Protein AF-A0A484KQB4-F1 (afdb_monomer_lite)

Secondary structure (DSSP, 8-state):
-PPP---EEEEEEGGGTEEEEEETTPEEGGGTS---TTEEEEEETTTTEEEEEE-----TTS-HHHHHHHHHHHHHHHTT-S---PPP--

Sequence (90 aa):
MSSPVEMHSERPLFGGAISSSFPSRLQDVSNVRQVPDHQEVFVDPARDESLIFELLDFKPDVADDASATWFLQDLANEQEAEGGTVLPCF

Radius of gyration: 15.86 Å; chains: 1; bounding box: 40×33×37 Å

pLDDT: mean 86.89, std 10.55, range [40.78, 94.56]

Structure (mmCIF, N/CA/C/O backbone):
data_AF-A0A484KQB4-F1
#
_entry.id   AF-A0A484KQB4-F1
#
loop_
_atom_site.group_PDB
_atom_site.id
_atom_site.type_symbol
_atom_site.label_atom_id
_atom_site.label_alt_id
_atom_site.label_comp_id
_atom_site.label_asym_id
_atom_site.label_entity_id
_atom_site.label_seq_id
_atom_site.pdbx_PDB_ins_code
_atom_site.Cartn_x
_atom_site.Cartn_y
_atom_site.Cartn_z
_atom_site.occupancy
_atom_site.B_iso_or_equiv
_atom_site.auth_seq_id
_atom_site.auth_comp_id
_atom_site.auth_asym_id
_atom_site.auth_atom_id
_atom_site.pdbx_PDB_model_num
ATOM 1 N N . MET A 1 1 ? 26.023 -20.934 -2.537 1.00 40.78 1 MET A N 1
ATOM 2 C CA . MET A 1 1 ? 25.228 -20.274 -3.592 1.00 40.78 1 MET A CA 1
ATOM 3 C C . MET A 1 1 ? 24.762 -18.956 -2.997 1.00 40.78 1 MET A C 1
ATOM 5 O O . MET A 1 1 ? 23.975 -19.007 -2.064 1.00 40.78 1 MET A O 1
ATOM 9 N N . SER A 1 2 ? 25.336 -17.816 -3.402 1.00 48.06 2 SER A N 1
ATOM 10 C CA . SER A 1 2 ? 24.844 -16.512 -2.929 1.00 48.06 2 SER A CA 1
ATOM 11 C C . SER A 1 2 ? 23.449 -16.285 -3.487 1.00 48.06 2 SER A C 1
ATOM 13 O O . SER A 1 2 ? 23.243 -16.464 -4.688 1.00 48.06 2 SER A O 1
ATOM 15 N N . SER A 1 3 ? 22.507 -15.905 -2.628 1.00 56.84 3 SER A N 1
ATOM 16 C CA . SER A 1 3 ? 21.243 -15.326 -3.070 1.00 56.84 3 SER A CA 1
ATOM 17 C C . SER A 1 3 ? 21.531 -14.122 -3.979 1.00 56.84 3 SER A C 1
ATOM 19 O O . SER A 1 3 ? 22.538 -13.431 -3.777 1.00 56.84 3 SER A O 1
ATOM 21 N N . PRO A 1 4 ? 20.700 -13.863 -5.002 1.00 62.16 4 PRO A N 1
ATOM 22 C CA . PRO A 1 4 ? 20.783 -12.611 -5.739 1.00 62.16 4 PRO A CA 1
ATOM 23 C C . PRO A 1 4 ? 20.673 -11.463 -4.736 1.00 62.16 4 PRO A C 1
ATOM 25 O O . PRO A 1 4 ? 19.759 -11.460 -3.914 1.00 62.16 4 PRO A O 1
ATOM 28 N N . VAL A 1 5 ? 21.608 -10.514 -4.778 1.00 65.62 5 VAL A N 1
ATOM 29 C CA . VAL A 1 5 ? 21.512 -9.304 -3.959 1.00 65.62 5 VAL A CA 1
ATOM 30 C C . VAL A 1 5 ? 20.274 -8.551 -4.426 1.00 65.62 5 VAL A C 1
ATOM 32 O O . VAL A 1 5 ? 20.203 -8.100 -5.569 1.00 65.62 5 VAL A O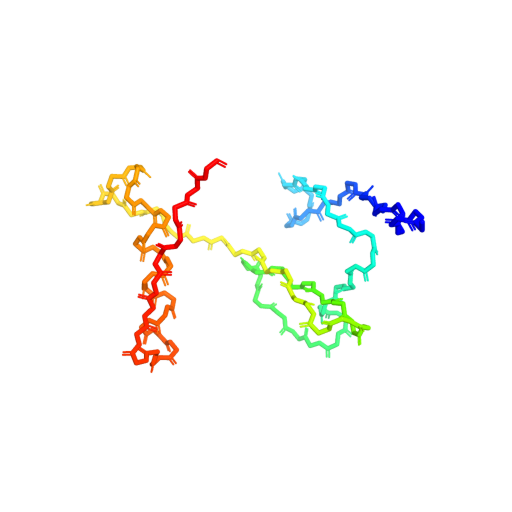 1
ATOM 35 N N . GLU A 1 6 ? 19.270 -8.478 -3.564 1.00 71.31 6 GLU A N 1
ATOM 36 C CA . GLU A 1 6 ? 18.033 -7.771 -3.846 1.00 71.31 6 GLU A CA 1
ATOM 37 C C . GLU A 1 6 ? 18.342 -6.269 -3.852 1.00 71.31 6 GLU A C 1
ATOM 39 O O . GLU A 1 6 ? 18.672 -5.682 -2.825 1.00 71.31 6 GLU A O 1
ATOM 44 N N . MET A 1 7 ? 18.344 -5.645 -5.034 1.00 81.94 7 MET A N 1
ATOM 45 C CA . MET A 1 7 ? 18.591 -4.207 -5.141 1.00 81.94 7 MET A CA 1
ATOM 46 C C . MET A 1 7 ? 17.292 -3.444 -4.908 1.00 81.94 7 MET A C 1
ATOM 48 O O . MET A 1 7 ? 16.418 -3.421 -5.782 1.00 81.94 7 MET A O 1
ATOM 52 N N . HIS A 1 8 ? 17.192 -2.799 -3.752 1.00 88.12 8 HIS A N 1
ATOM 53 C CA . HIS A 1 8 ? 16.111 -1.876 -3.424 1.00 88.12 8 HIS A CA 1
ATOM 54 C C . HIS A 1 8 ? 16.463 -0.468 -3.901 1.00 88.12 8 HIS A C 1
ATOM 56 O O . HIS A 1 8 ? 17.603 -0.023 -3.770 1.00 88.12 8 HIS A O 1
ATOM 62 N N . SER A 1 9 ? 15.477 0.232 -4.451 1.00 87.56 9 SER A N 1
ATOM 63 C CA . SER A 1 9 ? 15.594 1.643 -4.825 1.00 87.56 9 SER A CA 1
ATOM 64 C C . SER A 1 9 ? 14.492 2.429 -4.136 1.00 87.56 9 SER A C 1
ATOM 66 O O . SER A 1 9 ? 13.350 1.969 -4.128 1.00 87.56 9 SER A O 1
ATOM 68 N N . GLU A 1 10 ? 14.817 3.602 -3.598 1.00 93.19 10 GLU A N 1
ATOM 69 C CA . GLU A 1 10 ? 13.798 4.551 -3.153 1.00 93.19 10 GLU A CA 1
ATOM 70 C C . GLU A 1 10 ? 13.004 5.049 -4.364 1.00 93.19 10 GLU A C 1
ATOM 72 O O . GLU A 1 10 ? 13.583 5.408 -5.395 1.00 93.19 10 GLU A O 1
ATOM 77 N N . ARG A 1 11 ? 11.677 5.030 -4.251 1.00 92.00 11 ARG A N 1
ATOM 78 C CA . ARG A 1 11 ? 10.764 5.505 -5.285 1.00 92.00 11 ARG A CA 1
ATOM 79 C C . ARG A 1 11 ? 9.710 6.430 -4.675 1.00 92.00 11 ARG A C 1
ATOM 81 O O . ARG A 1 11 ? 9.198 6.126 -3.593 1.00 92.00 11 ARG A O 1
ATOM 88 N N . PRO A 1 12 ? 9.399 7.552 -5.347 1.00 92.88 12 PRO A N 1
ATOM 89 C CA . PRO A 1 12 ? 8.282 8.399 -4.962 1.00 92.88 12 PRO A CA 1
ATOM 90 C C . PRO A 1 12 ? 6.959 7.699 -5.287 1.00 92.88 12 PRO A C 1
ATOM 92 O O . PRO A 1 12 ? 6.835 7.089 -6.345 1.00 92.88 12 PRO A O 1
ATOM 95 N N . LEU A 1 13 ? 5.989 7.843 -4.391 1.00 92.38 13 LEU A N 1
ATOM 96 C CA . LEU A 1 13 ? 4.597 7.425 -4.537 1.00 92.38 13 LEU A CA 1
ATOM 97 C C . LEU A 1 13 ? 3.697 8.668 -4.417 1.00 92.38 13 LEU A C 1
ATOM 99 O O . LEU A 1 13 ? 4.057 9.658 -3.765 1.00 92.38 13 LEU A O 1
ATOM 103 N N . PHE A 1 14 ? 2.530 8.624 -5.046 1.00 92.38 14 PHE A N 1
ATOM 104 C CA . PHE A 1 14 ? 1.480 9.642 -5.062 1.00 92.38 14 PHE A CA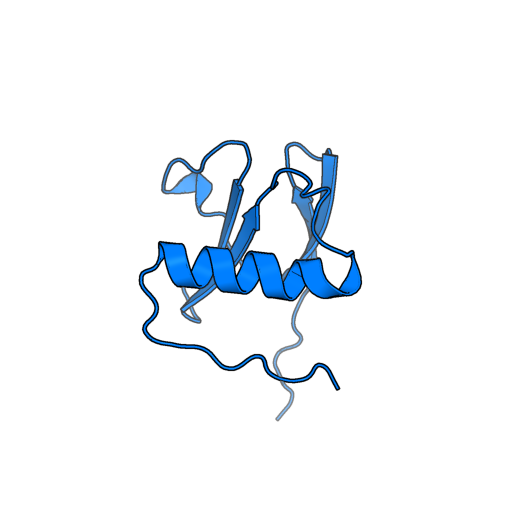 1
ATOM 105 C C . PHE A 1 14 ? 2.018 11.028 -5.430 1.00 92.38 14 PHE A C 1
ATOM 107 O O . PHE A 1 14 ? 1.924 11.991 -4.666 1.00 92.38 14 PHE A O 1
ATOM 114 N N . GLY A 1 15 ? 2.679 11.118 -6.588 1.00 88.50 15 GLY A N 1
ATOM 115 C CA . GLY A 1 15 ? 3.288 12.367 -7.064 1.00 88.50 15 GLY A CA 1
ATOM 116 C C . GLY A 1 15 ? 4.471 12.856 -6.217 1.00 88.50 15 GLY A C 1
ATOM 117 O O . GLY A 1 15 ? 4.843 14.025 -6.307 1.00 88.50 15 GLY A O 1
ATOM 118 N N . GLY A 1 16 ? 5.062 11.980 -5.397 1.00 92.00 16 GLY A N 1
ATOM 119 C CA . GLY A 1 16 ? 6.191 12.297 -4.519 1.00 92.00 16 GLY A CA 1
ATOM 120 C C . GLY A 1 16 ? 5.804 12.768 -3.120 1.00 92.00 16 GLY A C 1
ATOM 121 O O . GLY A 1 16 ? 6.674 13.230 -2.386 1.00 92.00 16 GLY A O 1
ATOM 122 N N . ALA A 1 17 ? 4.531 12.648 -2.733 1.00 92.94 17 ALA A N 1
ATOM 123 C CA . ALA A 1 17 ? 4.096 12.924 -1.365 1.00 92.94 17 ALA A CA 1
ATOM 124 C C . ALA A 1 17 ? 4.606 11.872 -0.362 1.00 92.94 17 ALA A C 1
ATOM 126 O O . ALA A 1 17 ? 4.831 12.190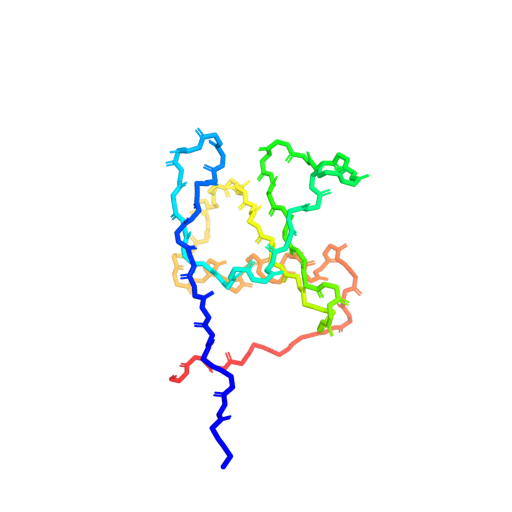 0.806 1.00 92.94 17 ALA A O 1
ATOM 127 N N . ILE A 1 18 ? 4.797 10.632 -0.820 1.00 94.56 18 ILE A N 1
ATOM 128 C CA . ILE A 1 18 ? 5.304 9.506 -0.030 1.00 94.56 18 ILE A CA 1
ATOM 129 C C . ILE A 1 18 ? 6.561 8.959 -0.719 1.00 94.56 18 ILE A C 1
ATOM 131 O O . ILE A 1 18 ? 6.648 8.971 -1.946 1.00 94.56 18 ILE A O 1
ATOM 135 N N . SER A 1 19 ? 7.539 8.469 0.045 1.00 94.06 19 SER A N 1
ATOM 136 C CA . SER A 1 19 ? 8.654 7.681 -0.492 1.00 94.06 19 SER A CA 1
ATOM 137 C C . SER A 1 19 ? 8.689 6.291 0.137 1.00 94.06 19 SER A C 1
ATOM 139 O O . SER A 1 19 ? 8.368 6.110 1.312 1.00 94.06 19 SER A O 1
ATOM 141 N N . SER A 1 20 ? 9.046 5.288 -0.664 1.00 94.00 20 SER A N 1
ATOM 142 C CA . SER A 1 20 ? 9.209 3.910 -0.198 1.00 94.00 20 SER A CA 1
ATOM 143 C C . SER A 1 20 ? 10.357 3.222 -0.931 1.00 94.00 20 SER A C 1
ATOM 145 O O . SER A 1 20 ? 10.637 3.520 -2.093 1.00 94.00 20 SER A O 1
ATOM 147 N N . SER A 1 21 ? 11.044 2.298 -0.257 1.00 93.56 21 SER A N 1
ATOM 148 C CA . SER A 1 21 ? 12.135 1.514 -0.837 1.00 93.56 21 SER A CA 1
ATOM 149 C C . SER A 1 21 ? 11.702 0.070 -1.062 1.00 93.56 21 SER A C 1
ATOM 151 O O . SER A 1 21 ? 11.516 -0.690 -0.111 1.00 93.56 21 SER A O 1
ATOM 153 N N . PHE A 1 22 ? 11.613 -0.344 -2.318 1.00 91.94 22 PHE A N 1
ATOM 154 C CA . PHE A 1 22 ? 11.251 -1.711 -2.688 1.00 91.94 22 PHE A CA 1
ATOM 155 C C . PHE A 1 22 ? 12.118 -2.208 -3.849 1.00 91.94 22 PHE A C 1
ATOM 157 O O . PHE A 1 22 ? 12.871 -1.421 -4.443 1.00 91.94 22 PHE A O 1
ATOM 164 N N . PRO A 1 23 ? 12.096 -3.519 -4.147 1.00 91.50 23 PRO A N 1
ATOM 165 C CA . PRO A 1 23 ? 12.963 -4.074 -5.165 1.00 91.50 23 PRO A CA 1
ATOM 166 C C . PRO A 1 23 ? 12.792 -3.411 -6.528 1.00 91.50 23 PRO A C 1
ATOM 168 O O . PRO A 1 23 ? 11.696 -3.322 -7.075 1.00 91.50 23 PRO A O 1
ATOM 171 N N . SER A 1 24 ? 13.917 -3.023 -7.119 1.00 88.62 24 SER A N 1
ATOM 172 C CA . SER A 1 24 ? 13.976 -2.335 -8.413 1.00 88.62 24 SER A CA 1
ATOM 173 C C . SER A 1 24 ? 13.378 -3.132 -9.582 1.00 88.62 24 SER A C 1
ATOM 175 O O . SER A 1 24 ? 13.018 -2.539 -10.597 1.00 88.62 24 SER A O 1
ATOM 177 N N . ARG A 1 25 ? 13.233 -4.456 -9.432 1.00 89.88 25 ARG A N 1
ATOM 178 C CA . ARG A 1 25 ? 12.600 -5.353 -10.414 1.00 89.88 25 ARG A CA 1
ATOM 179 C C . ARG A 1 25 ? 11.098 -5.118 -10.596 1.00 89.88 25 ARG A C 1
ATOM 181 O O . ARG A 1 25 ? 10.567 -5.483 -11.639 1.00 89.88 25 ARG A O 1
ATOM 188 N N . LEU A 1 26 ? 10.434 -4.537 -9.594 1.00 91.25 26 LEU A N 1
ATOM 189 C CA . LEU A 1 26 ? 9.003 -4.264 -9.630 1.00 91.25 26 LEU A CA 1
ATOM 190 C C . LEU A 1 26 ? 8.717 -3.140 -10.639 1.00 91.25 26 LEU A C 1
ATOM 192 O O . LEU A 1 26 ? 9.293 -2.047 -10.565 1.00 91.25 26 LEU A O 1
ATOM 196 N N . GLN A 1 27 ? 7.846 -3.432 -11.599 1.00 90.56 27 GLN A N 1
ATOM 197 C CA . GLN A 1 27 ? 7.455 -2.550 -12.696 1.00 90.56 27 GLN A CA 1
ATOM 198 C C . GLN A 1 27 ? 6.086 -1.945 -12.415 1.00 90.56 27 GLN A C 1
ATOM 200 O O . GLN A 1 27 ? 5.186 -2.647 -11.970 1.00 90.56 27 GLN A O 1
ATOM 205 N N . ASP A 1 28 ? 5.930 -0.654 -12.689 1.00 89.62 28 ASP A N 1
ATOM 206 C CA . ASP A 1 28 ? 4.661 0.045 -12.500 1.00 89.62 28 ASP A CA 1
ATOM 207 C C . ASP A 1 28 ? 3.635 -0.365 -13.572 1.00 89.62 28 ASP A C 1
ATOM 209 O O . ASP A 1 28 ? 3.884 -0.248 -14.781 1.00 89.62 28 ASP A O 1
ATOM 213 N N . VAL A 1 29 ? 2.479 -0.838 -13.106 1.00 91.06 29 VAL A N 1
ATOM 214 C CA . VAL A 1 29 ? 1.349 -1.308 -13.915 1.00 91.06 29 VAL A CA 1
ATOM 215 C C . VAL A 1 29 ? 0.545 -0.160 -14.526 1.00 91.06 29 VAL A C 1
ATOM 217 O O . VAL A 1 29 ? -0.165 -0.390 -15.511 1.00 91.06 29 VAL A O 1
ATOM 220 N N . SER A 1 30 ? 0.686 1.070 -14.024 1.00 85.56 30 SER A N 1
ATOM 221 C CA . SER A 1 30 ? 0.023 2.266 -14.570 1.00 85.56 30 SER A CA 1
ATOM 222 C C . SER A 1 30 ? 0.316 2.482 -16.066 1.00 85.56 30 SER A C 1
ATOM 224 O O . SER A 1 30 ? -0.515 3.009 -16.806 1.00 85.56 30 SER A O 1
ATOM 226 N N . ASN A 1 31 ? 1.461 1.984 -16.548 1.00 79.31 31 ASN A N 1
ATOM 227 C CA . ASN A 1 31 ? 1.855 2.013 -17.960 1.00 79.31 31 ASN A CA 1
ATOM 228 C C . ASN A 1 31 ? 1.019 1.086 -18.860 1.00 79.31 31 ASN A C 1
ATOM 230 O O . ASN A 1 31 ? 1.026 1.241 -20.081 1.00 79.31 31 ASN A O 1
ATOM 234 N N . VAL A 1 32 ? 0.346 0.091 -18.279 1.00 83.50 32 VAL A N 1
ATOM 235 C CA . VAL A 1 32 ? -0.396 -0.953 -19.006 1.00 83.50 32 VAL A CA 1
ATOM 236 C C . VAL A 1 32 ? -1.902 -0.753 -18.879 1.00 83.50 32 VAL A C 1
ATOM 238 O O . VAL A 1 32 ? -2.636 -0.946 -19.849 1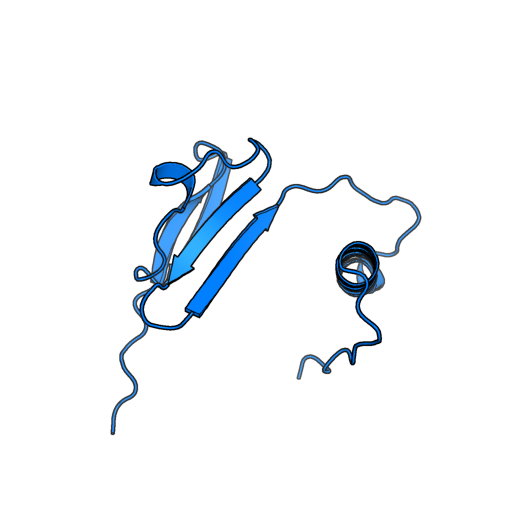.00 83.50 32 VAL A O 1
ATOM 241 N N . ARG A 1 33 ? -2.377 -0.368 -17.692 1.00 87.56 33 ARG A N 1
ATOM 242 C CA . ARG A 1 33 ? -3.797 -0.121 -17.416 1.00 87.56 33 ARG A CA 1
ATOM 243 C C . ARG A 1 33 ? -3.958 1.074 -16.493 1.00 87.56 33 ARG A C 1
ATOM 245 O O . ARG A 1 33 ? -3.075 1.370 -15.698 1.00 87.56 33 ARG A O 1
ATOM 252 N N . GLN A 1 34 ? -5.131 1.698 -16.540 1.00 84.62 34 GLN A N 1
ATOM 253 C CA . GLN A 1 34 ? -5.481 2.689 -15.531 1.00 84.62 34 GLN A CA 1
ATOM 254 C C . GLN A 1 34 ? -5.592 2.022 -14.152 1.00 84.62 34 GLN A C 1
ATOM 256 O O . GLN A 1 34 ? -6.177 0.942 -13.997 1.00 84.62 34 GLN A O 1
ATOM 261 N N . VAL A 1 35 ? -4.988 2.680 -13.169 1.00 87.31 35 VAL A N 1
ATOM 262 C CA . VAL A 1 35 ? -5.049 2.364 -11.741 1.00 87.31 35 VAL A CA 1
ATOM 263 C C . VAL A 1 35 ? -5.728 3.566 -11.068 1.00 87.31 35 VAL A C 1
ATOM 265 O O . VAL A 1 35 ? -5.486 4.690 -11.511 1.00 87.31 35 VAL A O 1
ATOM 268 N N . PRO A 1 36 ? -6.620 3.368 -10.081 1.00 89.38 36 PRO A N 1
ATOM 269 C CA . PRO A 1 36 ? -7.233 4.478 -9.348 1.00 89.38 36 PRO A CA 1
ATOM 270 C C . PRO A 1 36 ? -6.189 5.416 -8.727 1.00 89.38 36 PRO A C 1
ATOM 272 O O . PRO A 1 36 ? -5.152 4.951 -8.279 1.00 89.38 36 PRO A O 1
ATOM 275 N N . ASP A 1 37 ? -6.486 6.714 -8.616 1.00 89.06 37 ASP A N 1
ATOM 276 C CA . ASP A 1 37 ? -5.513 7.725 -8.147 1.00 89.06 37 ASP A CA 1
ATOM 277 C C . ASP A 1 37 ? -5.012 7.508 -6.704 1.00 89.06 37 ASP A C 1
ATOM 279 O O . ASP A 1 37 ? -3.954 8.002 -6.322 1.00 89.06 37 ASP A O 1
ATOM 283 N N . HIS A 1 38 ? -5.780 6.785 -5.884 1.00 91.75 38 HIS A N 1
ATOM 284 C CA . HIS A 1 38 ? -5.422 6.428 -4.507 1.00 91.75 38 HIS A CA 1
ATOM 285 C C . HIS A 1 38 ? -4.689 5.080 -4.413 1.00 91.75 38 HIS A C 1
ATOM 287 O O . HIS A 1 38 ? -4.418 4.613 -3.306 1.00 91.75 38 HIS A O 1
ATOM 293 N N . GLN A 1 39 ? -4.361 4.467 -5.556 1.00 93.19 39 GLN A N 1
ATOM 294 C CA . GLN A 1 39 ? -3.633 3.209 -5.648 1.00 93.19 39 GLN A CA 1
ATOM 295 C C . GLN A 1 39 ? -2.395 3.334 -6.543 1.00 93.19 39 GLN A C 1
ATOM 297 O O . GLN A 1 39 ? -2.425 3.944 -7.609 1.00 93.19 39 GLN A O 1
ATOM 302 N N . GLU A 1 40 ? -1.317 2.660 -6.154 1.00 93.12 40 GLU A N 1
ATOM 303 C CA . GLU A 1 40 ? -0.157 2.415 -7.009 1.00 93.12 40 GLU A CA 1
ATOM 304 C C . GLU A 1 40 ? 0.167 0.927 -7.020 1.00 93.12 40 GLU A C 1
ATOM 306 O O . GLU A 1 40 ? 0.282 0.289 -5.974 1.00 93.12 40 GLU A O 1
ATOM 311 N N . VAL A 1 41 ? 0.295 0.356 -8.217 1.00 93.50 41 VAL A N 1
ATOM 312 C CA . VAL A 1 41 ? 0.428 -1.090 -8.401 1.00 93.50 41 VAL A CA 1
ATOM 313 C C . VAL A 1 41 ? 1.722 -1.383 -9.134 1.00 93.50 41 VAL A C 1
ATOM 315 O O . VAL A 1 41 ? 1.917 -0.961 -10.273 1.00 93.50 41 VAL A O 1
ATOM 318 N N . PHE A 1 42 ? 2.572 -2.184 -8.507 1.00 93.38 42 PHE A N 1
ATOM 319 C CA . PHE A 1 42 ? 3.811 -2.671 -9.085 1.00 93.38 42 PHE A CA 1
ATOM 320 C C . PHE A 1 42 ? 3.796 -4.195 -9.186 1.00 93.38 42 PHE A C 1
ATOM 322 O O . PHE A 1 42 ? 3.280 -4.877 -8.306 1.00 93.38 42 PHE A O 1
ATOM 329 N N . VAL A 1 43 ? 4.383 -4.750 -10.244 1.00 93.00 43 VAL A N 1
ATOM 330 C CA . VAL A 1 43 ? 4.432 -6.202 -10.481 1.00 93.00 43 VAL A CA 1
ATOM 331 C C . VAL A 1 43 ? 5.812 -6.652 -10.932 1.00 93.00 43 VAL A C 1
ATOM 333 O O . VAL A 1 43 ? 6.531 -5.921 -11.615 1.00 93.00 43 VAL A O 1
ATOM 336 N N . ASP A 1 44 ? 6.186 -7.872 -10.564 1.00 92.06 44 ASP A N 1
ATOM 337 C CA . ASP A 1 44 ? 7.351 -8.571 -11.091 1.00 92.06 44 ASP A CA 1
ATOM 338 C C . ASP A 1 44 ? 6.882 -9.654 -12.077 1.00 92.06 44 ASP A C 1
ATOM 340 O O . ASP A 1 44 ? 6.478 -10.742 -11.654 1.00 92.06 44 ASP A O 1
ATOM 344 N N . PRO A 1 45 ? 6.963 -9.409 -13.397 1.00 84.81 45 PRO A N 1
ATOM 345 C CA . PRO A 1 45 ? 6.517 -10.379 -14.393 1.00 84.81 45 PRO A CA 1
ATOM 346 C C . PRO A 1 45 ? 7.372 -11.655 -14.427 1.00 84.81 45 PRO A C 1
ATOM 348 O O . PRO A 1 45 ? 6.973 -12.627 -15.065 1.00 84.81 45 PRO A O 1
ATOM 351 N N . ALA A 1 46 ? 8.547 -11.674 -13.784 1.00 89.19 46 ALA A N 1
ATOM 352 C CA . ALA A 1 46 ? 9.397 -12.861 -13.719 1.00 89.19 46 ALA A CA 1
ATOM 353 C C . ALA A 1 46 ? 9.067 -13.778 -12.530 1.00 89.19 46 ALA A C 1
ATOM 355 O O . ALA A 1 46 ? 9.449 -14.950 -12.559 1.00 89.19 46 ALA A O 1
ATOM 356 N N . ARG A 1 47 ? 8.411 -13.258 -11.484 1.00 86.25 47 ARG A N 1
ATOM 357 C CA . ARG A 1 47 ? 8.139 -13.990 -10.232 1.00 86.25 47 ARG A CA 1
ATOM 358 C C . ARG A 1 47 ? 6.667 -14.103 -9.860 1.00 86.25 47 ARG A C 1
ATOM 360 O O . ARG A 1 47 ? 6.373 -14.767 -8.876 1.00 86.25 47 ARG A O 1
ATOM 367 N N . ASP A 1 48 ? 5.779 -13.499 -10.645 1.00 88.12 48 ASP A N 1
ATOM 368 C CA . ASP A 1 48 ? 4.344 -13.444 -10.346 1.00 88.12 48 ASP A CA 1
ATOM 369 C C . ASP A 1 48 ? 4.067 -12.814 -8.965 1.00 88.12 48 ASP A C 1
ATOM 371 O O . ASP A 1 48 ? 3.169 -13.206 -8.226 1.00 88.12 48 ASP A O 1
ATOM 375 N N . GLU A 1 49 ? 4.896 -11.833 -8.595 1.00 91.50 49 GLU A N 1
ATOM 376 C CA . GLU A 1 49 ? 4.770 -11.065 -7.356 1.00 91.50 49 GLU A CA 1
ATOM 377 C C . GLU A 1 49 ? 4.161 -9.695 -7.666 1.00 91.50 49 GLU A C 1
ATOM 379 O O . GLU A 1 49 ? 4.514 -9.054 -8.659 1.00 91.50 49 GLU A O 1
ATOM 384 N N . SER A 1 50 ? 3.292 -9.204 -6.785 1.00 92.12 50 SER A N 1
ATOM 385 C CA . SER A 1 50 ? 2.716 -7.862 -6.880 1.00 92.12 50 SER A CA 1
ATOM 386 C C . SER A 1 50 ? 2.866 -7.099 -5.572 1.00 92.12 50 SER A C 1
ATOM 388 O O . SER A 1 50 ? 2.694 -7.665 -4.494 1.00 92.12 50 SER A O 1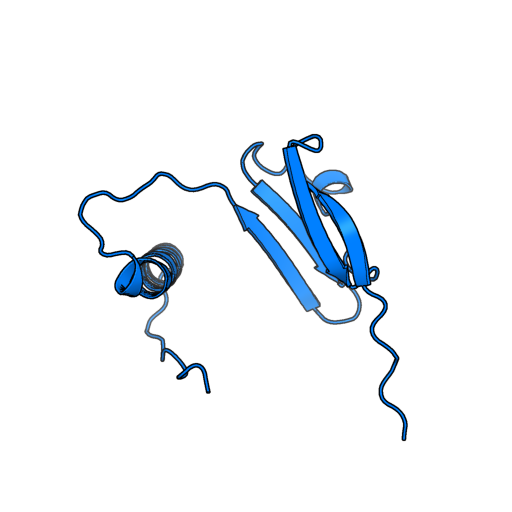
ATOM 390 N N . LEU A 1 51 ? 3.130 -5.801 -5.679 1.00 92.69 51 LEU A N 1
ATOM 391 C CA . LEU A 1 51 ? 3.159 -4.853 -4.577 1.00 92.69 51 LEU A CA 1
ATOM 392 C C . LEU A 1 51 ? 2.144 -3.748 -4.862 1.00 92.69 51 LEU A C 1
ATOM 394 O O . LEU A 1 51 ? 2.255 -3.052 -5.868 1.00 92.69 51 LEU A O 1
ATOM 398 N N . ILE A 1 52 ? 1.165 -3.597 -3.977 1.00 93.12 52 ILE A N 1
ATOM 399 C CA . ILE A 1 52 ? 0.088 -2.617 -4.112 1.00 93.12 52 ILE A CA 1
ATOM 400 C C . ILE A 1 52 ? 0.167 -1.660 -2.928 1.00 93.12 52 ILE A C 1
ATOM 402 O O . ILE A 1 52 ? 0.207 -2.099 -1.779 1.00 93.12 52 ILE A O 1
ATOM 406 N N . PHE A 1 53 ? 0.197 -0.365 -3.218 1.00 93.62 53 PHE A N 1
ATOM 407 C CA . PHE A 1 53 ? 0.007 0.697 -2.239 1.00 93.62 53 PHE A CA 1
ATOM 408 C C . PHE A 1 53 ? -1.393 1.263 -2.422 1.00 93.62 53 PHE A C 1
ATOM 410 O O . PHE A 1 53 ? -1.762 1.624 -3.535 1.00 93.62 53 PHE A O 1
ATOM 417 N N . GLU A 1 54 ? -2.154 1.364 -1.340 1.00 93.38 54 GLU A N 1
ATOM 418 C CA . GLU A 1 54 ? -3.516 1.887 -1.354 1.00 93.38 54 GLU A CA 1
ATOM 419 C C . GLU A 1 54 ? -3.723 2.821 -0.162 1.00 93.38 54 GLU A C 1
ATOM 421 O O . GLU A 1 54 ? -3.377 2.484 0.973 1.00 93.38 54 GLU A O 1
ATOM 426 N N . LEU A 1 55 ? -4.261 4.012 -0.425 1.00 92.81 55 LEU A N 1
ATOM 427 C CA . LEU A 1 55 ? -4.641 4.962 0.616 1.00 92.81 55 LEU A CA 1
ATOM 428 C C . LEU A 1 55 ? -6.078 4.677 1.054 1.00 92.81 55 LEU A C 1
ATOM 430 O O . LEU A 1 55 ? -7.015 4.851 0.278 1.00 92.81 55 LEU A O 1
ATOM 434 N N . LEU A 1 56 ? -6.231 4.259 2.309 1.00 91.81 56 LEU A N 1
ATOM 435 C CA . LEU A 1 56 ? -7.511 3.906 2.918 1.00 91.81 56 LEU A CA 1
ATOM 436 C C . LEU A 1 56 ? -7.962 4.969 3.923 1.00 91.81 56 LEU A C 1
ATOM 438 O O . LEU A 1 56 ? -7.148 5.675 4.524 1.00 91.81 56 LEU A O 1
ATOM 442 N N . ASP A 1 57 ? -9.273 5.041 4.145 1.00 91.12 57 ASP A N 1
ATOM 443 C CA . ASP A 1 57 ? -9.851 5.902 5.172 1.00 91.12 57 ASP A CA 1
ATOM 444 C C . ASP A 1 57 ? -9.539 5.390 6.582 1.00 91.12 57 ASP A C 1
ATOM 446 O O . ASP A 1 57 ? -9.590 4.191 6.876 1.00 91.12 57 ASP A O 1
ATOM 450 N N . PHE A 1 58 ? -9.291 6.329 7.495 1.00 90.56 58 PHE A N 1
ATOM 451 C CA . PHE A 1 58 ? -9.080 6.021 8.903 1.00 90.56 58 PHE A CA 1
ATOM 452 C C . PHE A 1 58 ? -10.346 5.426 9.540 1.00 90.56 58 PHE A C 1
ATOM 454 O O . PHE A 1 58 ? -11.440 5.983 9.420 1.00 90.56 58 PHE A O 1
ATOM 461 N N . LYS A 1 59 ? -10.191 4.315 10.268 1.00 90.69 59 LYS A N 1
ATOM 462 C CA . LYS A 1 59 ? -11.279 3.652 10.995 1.00 90.69 59 LYS A CA 1
ATOM 463 C C . LYS A 1 59 ? -11.219 4.017 12.484 1.00 90.69 59 LYS A C 1
ATOM 465 O O . LYS A 1 59 ? -10.407 3.445 13.202 1.00 90.69 59 LYS A O 1
ATOM 470 N N . PRO A 1 60 ? -12.079 4.933 12.976 1.00 88.94 60 PRO A N 1
ATOM 471 C CA . PRO A 1 60 ? -12.004 5.415 14.359 1.00 88.94 60 PRO A CA 1
ATOM 472 C C . PRO A 1 60 ? -12.392 4.354 15.395 1.00 88.94 60 PRO A C 1
ATOM 474 O O . PRO A 1 60 ? -11.985 4.450 16.549 1.00 88.94 60 PRO A O 1
ATOM 477 N N . ASP A 1 61 ? -13.166 3.351 14.982 1.00 92.88 61 ASP A N 1
ATOM 478 C CA . ASP A 1 61 ? -13.675 2.291 15.856 1.00 92.88 61 ASP A CA 1
ATOM 479 C C . ASP A 1 61 ? -12.735 1.075 15.936 1.00 92.88 61 ASP A C 1
ATOM 481 O O . ASP A 1 61 ? -13.052 0.088 16.603 1.00 92.88 61 ASP A O 1
ATOM 485 N N . VAL A 1 62 ? -11.584 1.126 15.258 1.00 90.38 62 VAL A N 1
ATOM 486 C CA . VAL A 1 62 ? -10.586 0.054 15.247 1.00 90.38 62 VAL A CA 1
ATOM 487 C C . VAL A 1 62 ? -9.339 0.537 15.978 1.00 90.38 62 VAL A C 1
ATOM 489 O O . VAL A 1 62 ? -8.793 1.596 15.682 1.00 90.38 62 VAL A O 1
ATOM 492 N N . ALA A 1 63 ? -8.892 -0.241 16.962 1.00 90.50 63 ALA A N 1
ATOM 493 C CA . ALA A 1 63 ? -7.653 0.042 17.673 1.00 90.50 63 ALA A CA 1
ATOM 494 C C . ALA A 1 63 ? -6.438 -0.095 16.735 1.00 90.50 63 ALA A C 1
ATOM 496 O O . ALA A 1 63 ? -6.458 -0.863 15.772 1.00 90.50 63 ALA A O 1
ATOM 497 N N . ASP A 1 64 ? -5.366 0.643 17.020 1.00 88.94 64 ASP A N 1
ATOM 498 C CA . ASP A 1 64 ? -4.150 0.658 16.193 1.00 88.94 64 ASP A CA 1
ATOM 499 C C . ASP A 1 64 ? -3.543 -0.750 16.028 1.00 88.94 64 ASP A C 1
ATOM 501 O O . ASP A 1 64 ? -3.280 -1.203 14.916 1.00 88.94 64 ASP A O 1
ATOM 505 N N . ASP A 1 65 ? -3.460 -1.508 17.124 1.00 90.12 65 ASP A N 1
ATOM 506 C CA . ASP A 1 65 ? -2.961 -2.888 17.155 1.00 90.12 65 ASP A CA 1
ATOM 507 C C . ASP A 1 65 ? -3.866 -3.896 16.423 1.00 90.12 65 ASP A C 1
ATOM 509 O O . ASP A 1 65 ? -3.406 -4.954 15.990 1.00 90.12 65 ASP A O 1
ATOM 513 N N . ALA A 1 66 ? -5.143 -3.561 16.239 1.00 89.06 66 ALA A N 1
ATOM 514 C CA . ALA A 1 66 ? -6.115 -4.363 15.506 1.00 89.06 66 ALA A CA 1
ATOM 515 C C . ALA A 1 66 ? -6.259 -3.949 14.030 1.00 89.06 66 ALA A C 1
ATOM 517 O O . ALA A 1 66 ? -6.849 -4.698 13.247 1.00 89.06 66 ALA A O 1
ATOM 518 N N . SER A 1 67 ? -5.721 -2.790 13.633 1.00 90.62 67 SER A N 1
ATOM 519 C CA . SER A 1 67 ? -5.973 -2.193 12.314 1.00 90.62 67 SER A CA 1
ATOM 520 C C . SER A 1 67 ? -5.487 -3.077 11.169 1.00 90.62 67 SER A C 1
ATOM 522 O O . SER A 1 67 ? -6.244 -3.336 10.236 1.00 90.62 67 SER A O 1
ATOM 524 N N . ALA A 1 68 ? -4.267 -3.618 11.261 1.00 88.88 68 ALA A N 1
ATOM 525 C CA . ALA A 1 68 ? -3.713 -4.489 10.220 1.00 88.88 68 ALA A CA 1
ATOM 526 C C . ALA A 1 68 ? -4.579 -5.738 9.980 1.00 88.88 68 ALA A C 1
ATOM 528 O O . ALA A 1 68 ? -4.891 -6.075 8.839 1.00 88.88 68 ALA A O 1
ATOM 529 N N . THR A 1 69 ? -5.012 -6.399 11.056 1.00 90.06 69 THR A N 1
ATOM 530 C CA . THR A 1 69 ? -5.876 -7.585 10.978 1.00 90.06 69 THR A CA 1
ATOM 531 C C . THR A 1 69 ? -7.250 -7.237 10.417 1.00 90.06 69 THR A C 1
ATOM 533 O O . THR A 1 69 ? -7.787 -7.995 9.611 1.00 90.06 69 THR A O 1
ATOM 536 N N . TRP A 1 70 ? -7.812 -6.092 10.817 1.00 91.56 70 TRP A N 1
ATOM 537 C CA . TRP A 1 70 ? -9.112 -5.635 10.334 1.00 91.56 70 TRP A CA 1
ATOM 538 C C . TRP A 1 70 ? -9.096 -5.419 8.819 1.00 91.56 70 TRP A C 1
ATOM 540 O O . TRP A 1 70 ? -9.903 -6.028 8.122 1.00 91.56 70 TRP A O 1
ATOM 550 N N . PHE A 1 71 ? -8.140 -4.638 8.302 1.00 91.88 71 PHE A N 1
ATOM 551 C CA . PHE A 1 71 ? -8.039 -4.366 6.863 1.00 91.88 71 PHE A CA 1
ATOM 552 C C . PHE A 1 71 ? -7.711 -5.623 6.050 1.00 91.88 71 PHE A C 1
ATOM 554 O O . PHE A 1 71 ? -8.231 -5.791 4.950 1.00 91.88 71 PHE A O 1
ATOM 561 N N . LEU A 1 72 ? -6.897 -6.538 6.588 1.00 90.19 72 LEU A N 1
ATOM 562 C CA . LEU A 1 72 ? -6.614 -7.810 5.919 1.00 90.19 72 LEU A CA 1
ATOM 563 C C . LEU A 1 72 ? -7.874 -8.678 5.793 1.00 90.19 72 LEU A C 1
ATOM 565 O O . LEU A 1 72 ? -8.100 -9.291 4.75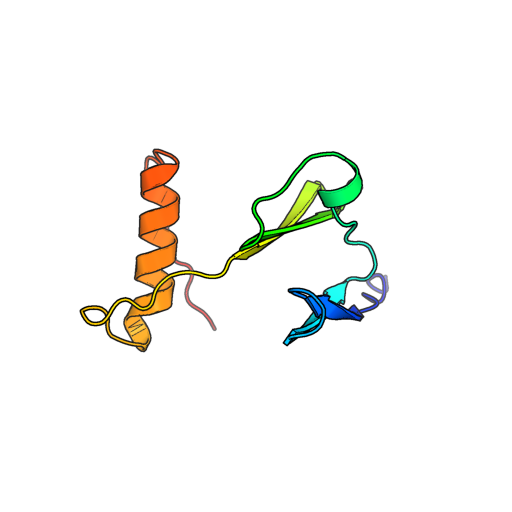1 1.00 90.19 72 LEU A O 1
ATOM 569 N N . GLN A 1 73 ? -8.694 -8.731 6.845 1.00 90.06 73 GLN A N 1
ATOM 570 C CA . GLN A 1 73 ? -9.944 -9.486 6.828 1.00 90.06 73 GLN A CA 1
ATOM 571 C C . GLN A 1 73 ? -10.990 -8.833 5.922 1.00 90.06 73 GLN A C 1
ATOM 573 O O . GLN A 1 73 ? -11.700 -9.547 5.219 1.00 90.06 73 GLN A O 1
ATOM 578 N N . ASP A 1 74 ? -11.075 -7.503 5.930 1.00 91.25 74 ASP A N 1
ATOM 579 C CA . ASP A 1 74 ? -11.945 -6.730 5.040 1.00 91.25 74 ASP A CA 1
ATOM 580 C C . ASP A 1 74 ? -11.611 -7.032 3.573 1.00 91.25 74 ASP A C 1
ATOM 582 O O . ASP A 1 74 ? -12.470 -7.493 2.824 1.00 91.25 74 ASP A O 1
ATOM 586 N N . LEU A 1 75 ? -10.326 -6.948 3.209 1.00 91.38 75 LEU A N 1
ATOM 587 C CA . LEU A 1 75 ? -9.847 -7.322 1.879 1.00 91.38 75 LEU A CA 1
ATOM 588 C C . LEU A 1 75 ? -10.190 -8.778 1.528 1.00 91.38 75 LEU A C 1
ATOM 590 O O . LEU A 1 75 ? -10.657 -9.051 0.426 1.00 91.38 75 LEU A O 1
ATOM 594 N N . ALA A 1 76 ? -9.979 -9.719 2.450 1.00 91.56 76 ALA A N 1
ATOM 595 C CA . ALA A 1 76 ? -10.298 -11.127 2.221 1.00 91.56 76 ALA A CA 1
ATOM 596 C C . ALA A 1 76 ? -11.804 -11.352 1.988 1.00 91.56 76 ALA A C 1
ATOM 598 O O . ALA A 1 76 ? -12.178 -12.127 1.108 1.00 91.56 76 ALA A O 1
ATOM 599 N N . ASN A 1 77 ? -12.663 -10.655 2.737 1.00 90.88 77 ASN A N 1
ATOM 600 C CA . ASN A 1 77 ? -14.116 -10.739 2.593 1.00 90.88 77 ASN A CA 1
ATOM 601 C C . ASN A 1 77 ? -14.588 -10.188 1.241 1.00 90.88 77 ASN A C 1
ATOM 603 O O . ASN A 1 77 ? -15.415 -10.822 0.590 1.00 90.88 77 ASN A O 1
ATOM 607 N N . GLU A 1 78 ? -14.041 -9.050 0.802 1.00 91.12 78 GLU A N 1
ATOM 608 C CA . GLU A 1 78 ? -14.347 -8.442 -0.505 1.00 91.12 78 GLU A CA 1
ATOM 609 C C . GLU A 1 78 ? -13.929 -9.340 -1.683 1.00 91.12 78 GLU A C 1
ATOM 611 O O . GLU A 1 78 ? -14.499 -9.256 -2.768 1.00 91.12 78 GLU A O 1
ATOM 616 N N . GLN A 1 79 ? -12.948 -10.225 -1.476 1.00 90.38 79 GLN A N 1
ATOM 617 C CA . GLN A 1 79 ? -12.540 -11.240 -2.456 1.00 90.38 79 GLN A CA 1
ATOM 618 C C . GLN A 1 79 ? -13.252 -12.590 -2.274 1.00 90.38 79 GLN A C 1
ATOM 620 O O . GLN A 1 79 ? -12.852 -13.574 -2.895 1.00 90.38 79 GLN A O 1
ATOM 625 N N . GLU A 1 80 ? -14.278 -12.656 -1.420 1.00 92.50 80 GLU A N 1
ATOM 626 C CA . GLU A 1 80 ? -15.032 -13.879 -1.113 1.00 92.50 80 GLU A CA 1
ATOM 627 C C . GLU A 1 80 ? -14.135 -15.036 -0.626 1.00 92.50 80 GLU A C 1
ATOM 629 O O . GLU A 1 80 ? -14.396 -16.211 -0.892 1.00 92.50 80 GLU A O 1
ATOM 634 N N . ALA A 1 81 ? -13.051 -14.725 0.094 1.00 90.62 81 ALA A N 1
ATOM 635 C CA . ALA A 1 81 ? -12.146 -15.745 0.607 1.00 90.62 81 ALA A CA 1
ATOM 636 C C . ALA A 1 81 ? -12.865 -16.654 1.621 1.00 90.62 81 ALA A C 1
ATOM 638 O O . ALA A 1 81 ? -13.389 -16.196 2.635 1.00 90.62 81 ALA A O 1
ATOM 639 N N . GLU A 1 82 ? -12.830 -17.969 1.391 1.00 85.75 82 GLU A N 1
ATOM 640 C CA . GLU A 1 82 ? -13.490 -18.961 2.259 1.00 85.75 82 GLU A CA 1
ATOM 641 C C . GLU A 1 82 ? -12.814 -19.119 3.641 1.00 85.75 82 GLU A C 1
ATOM 643 O O . GLU A 1 82 ? -13.361 -19.760 4.541 1.00 85.75 82 GLU A O 1
ATOM 648 N N . GLY A 1 83 ? -11.624 -18.538 3.830 1.00 80.94 83 GLY A N 1
ATOM 649 C CA . GLY A 1 83 ? -10.902 -18.513 5.099 1.00 80.94 83 GLY A CA 1
ATOM 650 C C . GLY A 1 83 ? -9.468 -17.993 4.964 1.00 80.94 83 GLY A C 1
ATOM 651 O O . GLY A 1 83 ? -8.927 -17.883 3.866 1.00 80.94 83 GLY A O 1
ATOM 652 N N . GLY A 1 84 ? -8.832 -17.695 6.098 1.00 82.50 84 GLY A N 1
ATOM 653 C CA . GLY A 1 84 ? -7.441 -17.247 6.163 1.00 82.50 84 GLY A CA 1
ATOM 654 C C . GLY A 1 84 ? -6.845 -17.461 7.553 1.00 82.50 84 GLY A C 1
ATOM 655 O O . GLY A 1 84 ? -7.563 -17.469 8.552 1.00 82.50 84 GLY A O 1
ATOM 656 N N . THR A 1 85 ? -5.527 -17.645 7.618 1.00 86.06 85 THR A N 1
ATOM 657 C CA . THR A 1 85 ? -4.787 -17.759 8.882 1.00 86.06 85 THR A CA 1
ATOM 658 C C . THR A 1 85 ? -3.799 -16.609 8.971 1.00 86.06 85 THR A C 1
ATOM 660 O O . THR A 1 85 ? -2.909 -16.495 8.129 1.00 86.06 85 THR A O 1
ATOM 663 N N . VAL A 1 86 ? -3.924 -15.782 10.009 1.00 84.00 86 VAL A N 1
ATOM 664 C CA . VAL A 1 86 ? -2.926 -14.750 10.308 1.00 84.00 86 VAL A CA 1
ATOM 665 C C . VAL A 1 86 ? -1.682 -15.437 10.855 1.00 84.00 86 VAL A C 1
ATOM 667 O O . VAL A 1 86 ? -1.726 -16.091 11.899 1.00 84.00 86 VAL A O 1
ATOM 670 N N . LEU A 1 87 ? -0.571 -15.310 10.134 1.00 85.25 87 LEU A N 1
ATOM 671 C CA . LEU A 1 87 ? 0.712 -15.807 10.608 1.00 85.25 87 LEU A CA 1
ATOM 672 C C . LEU A 1 87 ? 1.279 -14.832 11.651 1.00 85.25 87 LEU A C 1
ATOM 674 O O . LEU A 1 87 ? 1.243 -13.621 11.433 1.00 85.25 87 LEU A O 1
ATOM 678 N N . PRO A 1 88 ? 1.798 -15.331 12.784 1.00 77.06 88 PRO A N 1
ATOM 679 C CA . PRO A 1 88 ? 2.431 -14.482 13.784 1.00 77.06 88 PRO A CA 1
ATOM 680 C C . PRO A 1 88 ? 3.676 -13.799 13.205 1.00 77.06 88 PRO A C 1
ATOM 682 O O . PRO A 1 88 ? 4.497 -14.437 12.545 1.00 77.06 88 PRO A O 1
ATOM 685 N N . CYS A 1 89 ? 3.823 -12.505 13.486 1.00 65.19 89 CYS A N 1
ATOM 686 C CA . CYS A 1 89 ? 5.050 -11.766 13.214 1.00 65.19 89 CYS A CA 1
ATOM 687 C C . CYS A 1 89 ? 6.062 -12.121 14.321 1.00 65.19 89 CYS A C 1
ATOM 689 O O . CYS A 1 89 ? 5.815 -11.797 15.485 1.00 65.19 89 CYS A O 1
ATOM 691 N N . PHE A 1 90 ? 7.129 -12.855 13.984 1.00 42.50 90 PHE A N 1
ATOM 692 C CA . PHE A 1 90 ? 8.218 -13.230 14.900 1.00 42.50 90 PHE A CA 1
ATOM 693 C C . PHE A 1 90 ? 9.457 -12.365 14.678 1.00 42.50 90 PHE A C 1
ATOM 695 O O . PHE A 1 90 ? 9.767 -12.088 13.497 1.00 42.50 90 PHE A O 1
#

Foldseek 3Di:
DDDPDQDWDWDADLVNPDIDTDGPQWAWCCVPDPDPSQKTKTARPVPRDIDMGGDDDDDPPADPVCVVVVVVVVVCVVVVNPDDDDDDDD

InterPro domains:
  IPR007681 Ran-interacting Mog1 protein [PF04603] (11-82)
  IPR007681 Ran-interacting Mog1 protein [PTHR15837] (4-85)
  IPR016123 Mog1/PsbP, alpha/beta/alpha sandwich [SSF55724] (9-83)

Organism: NCBI:txid132261